Protein AF-A0A7S1DJ05-F1 (afdb_monomer)

Radius of gyration: 18.01 Å; Cα contacts (8 Å, |Δi|>4): 41; chains: 1; bounding box: 46×41×41 Å

Sequence (122 aa):
SFFGTGNISSVSSFELKSVYRFMAVFNPFLMGGMLLFKIALPFVLVVATFRTITTLENINKTAVLCLLLILADIKSMHFFFGIRTEGSWKDIGQSISIFGIANFIIVMVLLLFMSTARIASG

Solvent-accessible surface area (backbone atoms only — not comparable to full-atom values): 7177 Å² total; per-residue (Å²): 115,100,77,63,90,78,47,80,68,46,72,73,52,58,64,56,70,67,52,50,74,78,40,92,64,97,46,72,66,62,56,49,48,53,50,52,51,62,63,43,46,65,57,53,52,51,52,48,53,54,51,49,52,42,66,73,66,72,52,60,68,67,59,54,51,52,52,53,51,53,53,48,53,53,52,47,51,55,41,58,75,63,47,48,92,71,78,54,73,66,57,33,55,46,34,54,48,52,42,52,51,53,51,51,52,51,54,53,52,52,51,52,52,52,52,54,56,54,61,74,73,107

Structure (mmCIF, N/CA/C/O backbone):
data_AF-A0A7S1DJ05-F1
#
_entry.id   AF-A0A7S1DJ05-F1
#
loop_
_atom_site.group_PDB
_atom_site.id
_atom_site.type_symbol
_atom_site.label_atom_id
_atom_site.label_alt_id
_atom_site.label_comp_id
_atom_site.label_asym_i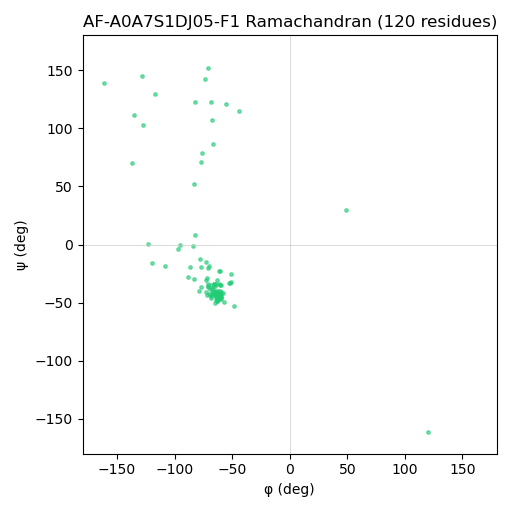d
_atom_site.label_entity_id
_atom_site.label_seq_id
_atom_site.pdbx_PDB_ins_code
_atom_site.Cartn_x
_atom_site.Cartn_y
_atom_site.Cartn_z
_atom_site.occupancy
_atom_site.B_iso_or_equiv
_atom_site.auth_seq_id
_atom_site.auth_comp_id
_atom_site.auth_asym_id
_atom_site.auth_atom_id
_atom_site.pdbx_PDB_model_num
ATOM 1 N N . SER A 1 1 ? 15.254 -16.796 -4.017 1.00 34.34 1 SER A N 1
ATOM 2 C CA . SER A 1 1 ? 14.461 -16.035 -3.029 1.00 34.34 1 SER A CA 1
ATOM 3 C C . SER A 1 1 ? 12.986 -16.303 -3.280 1.00 34.34 1 SER A C 1
ATOM 5 O O . SER A 1 1 ? 12.555 -16.137 -4.414 1.00 34.34 1 SER A O 1
ATOM 7 N N . PHE A 1 2 ? 12.236 -16.772 -2.275 1.00 44.59 2 PHE A N 1
ATOM 8 C CA . PHE A 1 2 ? 10.815 -17.142 -2.414 1.00 44.59 2 PHE A CA 1
ATOM 9 C C . PHE A 1 2 ? 9.893 -15.917 -2.605 1.00 44.59 2 PHE A C 1
ATOM 11 O O . PHE A 1 2 ? 8.830 -16.035 -3.206 1.00 44.59 2 PHE A O 1
ATOM 18 N N . PHE A 1 3 ? 10.364 -14.729 -2.210 1.00 42.94 3 PHE A N 1
ATOM 19 C CA . PHE A 1 3 ? 9.806 -13.422 -2.566 1.00 42.94 3 PHE A CA 1
ATOM 20 C C . PHE A 1 3 ? 10.954 -12.459 -2.902 1.00 42.94 3 PHE A C 1
ATOM 22 O O . PHE A 1 3 ? 11.291 -11.554 -2.146 1.00 42.94 3 PHE A O 1
ATOM 29 N N . GLY A 1 4 ? 11.624 -12.697 -4.032 1.00 38.12 4 GLY A N 1
ATOM 30 C CA . GLY A 1 4 ? 12.634 -11.781 -4.564 1.00 38.12 4 GLY A CA 1
ATOM 31 C C . GLY A 1 4 ? 11.986 -10.566 -5.225 1.00 38.12 4 GLY A C 1
ATOM 32 O O . GLY A 1 4 ? 11.894 -10.512 -6.450 1.00 38.12 4 GLY A O 1
ATOM 33 N N . THR A 1 5 ? 11.534 -9.593 -4.436 1.00 43.28 5 THR A N 1
ATOM 34 C CA . THR A 1 5 ? 11.083 -8.273 -4.914 1.00 43.28 5 THR A CA 1
ATOM 35 C C . THR A 1 5 ? 12.290 -7.394 -5.243 1.00 43.28 5 THR A C 1
ATOM 37 O O . THR A 1 5 ? 12.623 -6.481 -4.493 1.00 43.28 5 THR A O 1
ATOM 40 N N . GLY A 1 6 ? 12.994 -7.721 -6.331 1.00 38.31 6 GLY A N 1
ATOM 41 C CA . GLY A 1 6 ? 14.219 -7.021 -6.736 1.00 38.31 6 GLY A CA 1
ATOM 42 C C . GLY A 1 6 ? 14.187 -6.346 -8.109 1.00 38.31 6 GLY A C 1
ATOM 43 O O . GLY A 1 6 ? 15.061 -5.534 -8.378 1.00 38.31 6 GLY A O 1
ATOM 44 N N . ASN A 1 7 ? 13.235 -6.656 -8.998 1.00 49.88 7 ASN A N 1
ATOM 45 C CA . ASN A 1 7 ? 13.235 -6.101 -10.355 1.00 49.88 7 ASN A CA 1
ATOM 46 C C . ASN A 1 7 ? 11.842 -6.222 -10.991 1.00 49.88 7 ASN A C 1
ATOM 48 O O . ASN A 1 7 ? 11.230 -7.281 -10.921 1.00 49.88 7 ASN A O 1
ATOM 52 N N . ILE A 1 8 ? 11.355 -5.212 -11.713 1.00 50.69 8 ILE A N 1
ATOM 53 C CA . ILE A 1 8 ? 10.126 -5.357 -12.527 1.00 50.69 8 ILE A CA 1
ATOM 54 C C . ILE A 1 8 ? 10.312 -6.436 -13.618 1.00 50.69 8 ILE A C 1
ATOM 56 O O . ILE A 1 8 ? 9.354 -7.087 -14.032 1.00 50.69 8 ILE A O 1
ATOM 60 N N . SER A 1 9 ? 11.560 -6.738 -14.002 1.00 39.47 9 SER A N 1
ATOM 61 C CA . SER A 1 9 ? 11.870 -7.893 -14.858 1.00 39.47 9 SER A CA 1
ATOM 62 C C . SER A 1 9 ? 11.760 -9.266 -14.173 1.00 39.47 9 SER A C 1
ATOM 64 O O . SER A 1 9 ? 11.690 -10.269 -14.877 1.00 39.47 9 SER A O 1
ATOM 66 N N . SER A 1 10 ? 11.704 -9.357 -12.836 1.00 42.28 10 SER A N 1
ATOM 67 C CA . SER A 1 10 ? 11.438 -10.624 -12.129 1.00 42.28 10 SER A CA 1
ATOM 68 C C . SER A 1 10 ? 9.945 -10.899 -11.951 1.00 42.28 10 SER A C 1
ATOM 70 O O . SER A 1 10 ? 9.556 -12.049 -11.778 1.00 42.28 10 SER A O 1
ATOM 72 N N . VAL A 1 11 ? 9.100 -9.867 -12.068 1.00 44.53 11 VAL A N 1
ATOM 73 C CA . VAL A 1 11 ? 7.645 -10.032 -12.199 1.00 44.53 11 VAL A CA 1
ATOM 74 C C . VAL A 1 11 ? 7.286 -10.570 -13.587 1.00 44.53 11 VAL A C 1
ATOM 76 O O . VAL A 1 11 ? 6.330 -11.317 -13.707 1.00 44.53 11 VAL A O 1
ATOM 79 N N . SER A 1 12 ? 8.057 -10.264 -14.636 1.00 41.88 12 SER A N 1
ATOM 80 C CA . SER A 1 12 ? 7.897 -10.895 -15.960 1.00 41.88 12 SER A CA 1
ATOM 81 C C . SER A 1 12 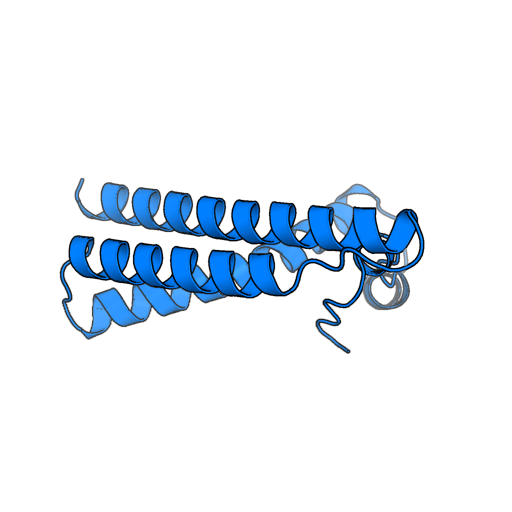? 8.701 -12.189 -16.116 1.00 41.88 12 SER A C 1
ATOM 83 O O . SER A 1 12 ? 8.254 -13.098 -16.809 1.00 41.88 12 SER A O 1
ATOM 85 N N . SER A 1 13 ? 9.820 -12.340 -15.400 1.00 41.44 13 SER A N 1
ATOM 86 C CA . SER A 1 13 ? 10.509 -13.625 -15.212 1.00 41.44 13 SER A CA 1
ATOM 87 C C . SER A 1 13 ? 9.857 -14.415 -14.080 1.00 41.44 13 SER A C 1
ATOM 89 O O . SER A 1 13 ? 10.534 -14.866 -13.152 1.00 41.44 13 SER A O 1
ATOM 91 N N . PHE A 1 14 ? 8.530 -14.577 -14.152 1.00 46.50 14 PHE A N 1
ATOM 92 C CA . PHE A 1 14 ? 7.844 -15.641 -13.433 1.00 46.50 14 PHE A CA 1
ATOM 93 C C . PHE A 1 14 ? 8.676 -16.899 -13.630 1.00 46.50 14 PHE A C 1
ATOM 95 O O . PHE A 1 14 ? 8.840 -17.353 -14.759 1.00 46.50 14 PHE A O 1
ATOM 102 N N . GLU A 1 15 ? 9.253 -17.449 -12.564 1.00 49.28 15 GLU A N 1
ATOM 103 C CA . GLU A 1 15 ? 9.902 -18.744 -12.667 1.00 49.28 15 GLU A CA 1
ATOM 104 C C . GLU A 1 15 ? 8.815 -19.778 -12.956 1.00 49.28 15 GLU A C 1
ATOM 106 O O . GLU A 1 15 ? 8.277 -20.425 -12.051 1.00 49.28 15 GLU A O 1
ATOM 111 N N . LEU A 1 16 ? 8.506 -19.954 -14.245 1.00 50.09 16 LEU A N 1
ATOM 112 C CA . LEU A 1 16 ? 7.640 -21.006 -14.748 1.00 50.09 16 LEU A CA 1
ATOM 113 C C . LEU A 1 16 ? 8.102 -22.367 -14.196 1.00 50.09 16 LEU A C 1
ATOM 115 O O . LEU A 1 16 ? 7.286 -23.255 -14.000 1.00 50.09 16 LEU A O 1
ATOM 119 N N . LYS A 1 17 ? 9.388 -22.508 -13.836 1.00 49.66 17 LYS A N 1
ATOM 120 C CA . LYS A 1 17 ? 9.979 -23.681 -13.176 1.00 49.66 17 LYS A CA 1
ATOM 121 C C . LYS A 1 17 ? 9.254 -24.136 -11.900 1.00 49.66 17 LYS A C 1
ATOM 123 O O . LYS A 1 17 ? 9.230 -25.336 -11.638 1.00 49.66 17 LYS A O 1
ATOM 128 N N . SER A 1 18 ? 8.669 -23.234 -11.104 1.00 53.34 18 SER A N 1
ATOM 129 C CA . SER A 1 18 ? 7.922 -23.624 -9.893 1.00 53.34 18 SER A CA 1
ATOM 130 C C . SER A 1 18 ? 6.482 -24.042 -10.198 1.00 53.34 18 SER A C 1
ATOM 132 O O . SER A 1 18 ? 5.942 -24.875 -9.476 1.00 53.34 18 SER A O 1
ATOM 134 N N . VAL A 1 19 ? 5.869 -23.488 -11.252 1.00 52.12 19 VAL A N 1
ATOM 135 C CA . VAL A 1 19 ? 4.516 -23.862 -11.701 1.00 52.12 19 VAL A CA 1
ATOM 136 C C . VAL A 1 19 ? 4.561 -25.172 -12.490 1.00 52.12 19 VAL A C 1
ATOM 138 O O . VAL A 1 19 ? 3.747 -26.055 -12.244 1.00 52.12 19 VAL A O 1
ATOM 141 N N . TYR A 1 20 ? 5.577 -25.364 -13.337 1.00 54.72 20 TYR A N 1
ATOM 142 C CA . TYR A 1 20 ? 5.831 -26.615 -14.062 1.00 54.72 20 TYR A CA 1
ATOM 143 C C . TYR A 1 20 ? 6.084 -27.811 -13.139 1.00 54.72 20 TYR A C 1
ATOM 145 O O . TYR A 1 20 ? 5.869 -28.949 -13.538 1.00 54.72 20 TYR A O 1
ATOM 153 N N . ARG A 1 21 ? 6.512 -27.574 -11.890 1.00 57.88 21 ARG A N 1
ATOM 154 C CA . ARG A 1 21 ? 6.676 -28.639 -10.890 1.00 57.88 21 ARG A CA 1
ATOM 155 C C . ARG A 1 21 ? 5.342 -29.107 -10.290 1.00 57.88 21 ARG A C 1
ATOM 157 O O . ARG A 1 21 ? 5.289 -30.201 -9.745 1.00 57.88 21 ARG A O 1
ATOM 164 N N . PHE A 1 22 ? 4.288 -28.294 -10.402 1.00 53.56 22 PHE A N 1
ATOM 165 C CA . PHE A 1 22 ? 2.933 -28.587 -9.917 1.00 53.56 22 PHE A CA 1
ATOM 166 C C . PHE A 1 22 ? 1.922 -28.866 -11.041 1.00 53.56 22 PHE A C 1
ATOM 168 O O . PHE A 1 22 ? 0.893 -29.481 -10.783 1.00 53.56 22 PHE A O 1
ATOM 175 N N . MET A 1 23 ? 2.206 -28.465 -12.285 1.00 51.28 23 MET A N 1
ATOM 176 C CA . MET A 1 23 ? 1.396 -28.790 -13.461 1.00 51.28 23 MET A CA 1
ATOM 177 C C . MET A 1 23 ? 2.282 -29.218 -14.635 1.00 51.28 23 MET A C 1
ATOM 179 O O . MET A 1 23 ? 2.994 -28.405 -15.220 1.00 51.28 23 MET A O 1
ATOM 183 N N . ALA A 1 24 ? 2.199 -30.502 -14.997 1.00 57.78 24 ALA A N 1
ATOM 184 C CA . ALA A 1 24 ? 2.901 -31.084 -16.146 1.00 57.78 24 ALA A CA 1
ATOM 185 C C . ALA A 1 24 ? 2.234 -30.760 -17.501 1.00 57.78 24 ALA A C 1
ATOM 187 O O . ALA A 1 24 ? 2.834 -30.978 -18.549 1.00 57.78 24 ALA A O 1
ATOM 188 N N . VAL A 1 25 ? 1.004 -30.226 -17.490 1.00 58.31 25 VAL A N 1
ATOM 189 C CA . VAL A 1 25 ? 0.221 -29.890 -18.690 1.00 58.31 25 VAL A CA 1
ATOM 190 C C . VAL A 1 25 ? -0.022 -28.383 -18.737 1.00 58.31 25 VAL A C 1
ATOM 192 O O . VAL A 1 25 ? -0.470 -27.786 -17.757 1.00 58.31 25 VAL A O 1
ATOM 195 N N . PHE A 1 26 ? 0.276 -27.761 -19.879 1.00 57.66 26 PHE A N 1
ATOM 196 C CA . PHE A 1 26 ? 0.073 -26.331 -20.093 1.00 57.66 26 PHE A CA 1
ATOM 197 C C . PHE A 1 26 ? -1.425 -26.008 -20.109 1.00 57.66 26 PHE A C 1
ATOM 199 O O . PHE A 1 26 ? -2.129 -26.331 -21.063 1.00 57.66 26 PHE A O 1
ATOM 206 N N . ASN A 1 27 ? -1.912 -25.367 -19.046 1.00 64.56 27 ASN A N 1
ATOM 207 C CA . ASN A 1 27 ? -3.275 -24.857 -18.983 1.00 64.56 27 ASN A CA 1
ATOM 208 C C . ASN A 1 27 ? -3.241 -23.366 -18.592 1.00 64.56 27 ASN A C 1
ATOM 210 O O . ASN A 1 27 ? -2.999 -23.047 -17.422 1.00 64.56 27 ASN A O 1
ATOM 214 N N . PRO A 1 28 ? -3.431 -22.442 -19.555 1.00 65.00 28 PRO A N 1
ATOM 215 C CA . PRO A 1 28 ? -3.188 -21.013 -19.352 1.00 65.00 28 PRO A CA 1
ATOM 216 C C . PRO A 1 28 ? -4.114 -20.394 -18.296 1.00 65.00 28 PRO A C 1
ATOM 218 O O . PRO A 1 28 ? -3.689 -19.505 -17.561 1.00 65.00 28 PRO A O 1
ATOM 221 N N . PHE A 1 29 ? -5.341 -20.906 -18.146 1.00 72.56 29 PHE A N 1
ATOM 222 C CA . PHE A 1 29 ? -6.289 -20.427 -17.136 1.00 72.56 29 PHE A CA 1
ATOM 223 C C . PHE A 1 29 ? -5.895 -20.845 -15.718 1.00 72.56 29 PHE A C 1
ATOM 225 O O . PHE A 1 29 ? -5.913 -20.022 -14.806 1.00 72.56 29 PHE A O 1
ATOM 232 N N . LEU A 1 30 ? -5.480 -22.100 -15.525 1.00 66.56 30 LEU A N 1
ATOM 233 C CA . LEU A 1 30 ? -5.025 -22.589 -14.218 1.00 66.56 30 LEU A CA 1
ATOM 234 C C . LEU A 1 30 ? -3.690 -21.953 -13.812 1.00 66.56 30 LEU A C 1
ATOM 236 O O . LEU A 1 30 ? -3.501 -21.589 -12.652 1.00 66.56 30 LEU A O 1
ATOM 240 N N . MET A 1 31 ? -2.783 -21.762 -14.771 1.00 64.75 31 MET A N 1
ATOM 241 C CA . MET A 1 31 ? -1.503 -21.094 -14.546 1.00 64.75 31 MET A CA 1
ATOM 242 C C . MET A 1 31 ? -1.692 -19.613 -14.189 1.00 64.75 31 MET A C 1
ATOM 244 O O . MET A 1 31 ? -1.076 -19.133 -13.237 1.00 64.75 31 MET A O 1
ATOM 248 N N . GLY A 1 32 ? -2.593 -18.914 -14.887 1.00 65.62 32 GLY A N 1
ATOM 249 C CA . GLY A 1 32 ? -3.004 -17.553 -14.537 1.00 65.62 32 GLY A CA 1
ATOM 250 C C . GLY A 1 32 ? -3.712 -17.478 -13.179 1.00 65.62 32 GLY A C 1
ATOM 251 O O . GLY A 1 32 ? -3.431 -16.583 -12.386 1.00 65.62 32 GLY A O 1
ATOM 252 N N . GLY A 1 33 ? -4.567 -18.451 -12.855 1.00 70.75 33 GLY A N 1
ATOM 253 C CA . GLY A 1 33 ? -5.255 -18.533 -11.564 1.00 70.75 33 GLY A CA 1
ATOM 254 C C . GLY A 1 33 ? -4.300 -18.720 -10.382 1.00 70.75 33 GLY A C 1
ATOM 255 O O . GLY A 1 33 ? -4.381 -17.986 -9.398 1.00 70.75 33 GLY A O 1
ATOM 256 N N . MET A 1 34 ? -3.334 -19.637 -10.489 1.00 65.38 34 MET A N 1
ATOM 257 C CA . MET A 1 34 ? -2.291 -19.822 -9.468 1.00 65.38 34 MET A CA 1
ATOM 258 C C . MET A 1 34 ? -1.424 -18.572 -9.285 1.00 65.38 34 MET A C 1
ATOM 260 O O . MET A 1 34 ? -0.984 -18.268 -8.176 1.00 65.38 34 MET A O 1
ATOM 264 N N . LEU A 1 35 ? -1.194 -17.832 -10.366 1.00 63.62 35 LEU A N 1
ATOM 265 C CA . LEU A 1 35 ? -0.445 -16.583 -10.366 1.00 63.62 35 LEU A CA 1
ATOM 266 C C . LEU A 1 35 ? -1.207 -15.471 -9.634 1.00 63.62 35 LEU A C 1
ATOM 268 O O . LEU A 1 35 ? -0.639 -14.828 -8.751 1.00 63.62 35 LEU A O 1
ATOM 272 N N . LEU A 1 36 ? -2.502 -15.313 -9.915 1.00 69.31 36 LEU A N 1
ATOM 273 C CA . LEU A 1 36 ? -3.381 -14.396 -9.184 1.00 69.31 36 LEU A CA 1
ATOM 274 C C . LEU A 1 36 ? -3.472 -14.765 -7.700 1.00 69.31 36 LEU A C 1
ATOM 276 O O . LEU A 1 36 ? -3.359 -13.889 -6.846 1.00 69.31 36 LEU A O 1
ATOM 280 N N . PHE A 1 37 ? -3.589 -16.054 -7.377 1.00 69.44 37 PHE A N 1
ATOM 281 C CA . PHE A 1 37 ? -3.599 -16.531 -5.993 1.00 69.44 37 PHE A CA 1
ATOM 282 C C . PHE A 1 37 ? -2.289 -16.204 -5.261 1.00 69.44 37 PHE A C 1
ATOM 284 O O . PHE A 1 37 ? -2.302 -15.718 -4.130 1.00 69.44 37 PHE A O 1
ATOM 291 N N . LYS A 1 38 ? -1.141 -16.397 -5.922 1.00 66.62 38 LYS A N 1
ATOM 292 C CA . LYS A 1 38 ? 0.175 -16.081 -5.353 1.00 66.62 38 LYS A CA 1
ATOM 293 C C . LYS A 1 38 ? 0.372 -14.578 -5.130 1.00 66.62 38 LYS A C 1
ATOM 295 O O . LYS A 1 38 ? 1.007 -14.197 -4.150 1.00 66.62 38 LYS A O 1
ATOM 300 N N . ILE A 1 39 ? -0.190 -13.738 -6.001 1.00 67.75 39 ILE A N 1
ATOM 301 C CA . ILE A 1 39 ? -0.215 -12.278 -5.829 1.00 67.75 39 ILE A CA 1
ATOM 302 C C . ILE A 1 39 ? -1.171 -11.876 -4.701 1.00 67.75 39 ILE A C 1
ATOM 304 O O . ILE A 1 39 ? -0.858 -10.949 -3.965 1.00 67.75 39 ILE A O 1
ATOM 308 N N . ALA A 1 40 ? -2.294 -12.577 -4.520 1.00 69.56 40 ALA A N 1
ATOM 309 C CA . ALA A 1 40 ? -3.289 -12.282 -3.489 1.00 69.56 40 ALA A CA 1
ATOM 310 C C . ALA A 1 40 ? -2.824 -12.624 -2.060 1.00 69.56 40 ALA A C 1
ATOM 312 O O . ALA A 1 40 ? -3.242 -11.964 -1.110 1.00 69.56 40 ALA A O 1
ATOM 313 N N . LEU A 1 41 ? -1.937 -13.612 -1.891 1.00 71.56 41 LEU A N 1
ATOM 314 C CA . LEU A 1 41 ? -1.419 -14.047 -0.583 1.00 71.56 41 LEU A CA 1
ATOM 315 C C . LEU A 1 41 ? -0.932 -12.912 0.344 1.00 71.56 41 LEU A C 1
ATOM 317 O O . LEU A 1 41 ? -1.407 -12.860 1.480 1.00 71.56 41 LEU A O 1
ATOM 321 N N . PRO A 1 42 ? -0.033 -11.992 -0.069 1.00 69.19 42 PRO A N 1
ATOM 322 C CA . PRO A 1 42 ? 0.394 -10.886 0.790 1.00 69.19 42 PRO A CA 1
ATOM 323 C C . PRO A 1 42 ? -0.766 -9.972 1.207 1.00 69.19 42 PRO A C 1
ATOM 325 O O . PRO A 1 42 ? -0.788 -9.513 2.346 1.00 69.19 42 PRO A O 1
ATOM 328 N N . PHE A 1 43 ? -1.761 -9.755 0.340 1.00 69.75 43 PHE A N 1
ATOM 329 C CA . PHE A 1 43 ? -2.938 -8.948 0.677 1.00 69.75 43 PHE A CA 1
ATOM 330 C C . PHE A 1 43 ? -3.808 -9.639 1.728 1.00 69.75 43 PHE A C 1
ATOM 332 O O . PHE A 1 43 ? -4.213 -9.006 2.700 1.00 69.75 43 PHE A O 1
ATOM 339 N N . VAL A 1 44 ? -4.052 -10.944 1.573 1.00 74.00 44 VAL A N 1
ATOM 340 C CA . VAL A 1 44 ? -4.834 -11.734 2.536 1.00 74.00 44 VAL A CA 1
ATOM 341 C C . VAL A 1 44 ? -4.140 -11.777 3.894 1.00 74.00 44 VAL A C 1
ATOM 343 O O . VAL A 1 44 ? -4.802 -11.585 4.910 1.00 74.00 44 VAL A O 1
ATOM 346 N N . LEU A 1 45 ? -2.817 -11.971 3.927 1.00 76.62 45 LEU A N 1
ATOM 347 C CA . LEU A 1 45 ? -2.047 -11.980 5.173 1.00 76.62 45 LEU A CA 1
ATOM 348 C C . LEU A 1 45 ? -2.120 -10.637 5.902 1.00 76.62 45 LEU A C 1
ATOM 350 O O . LEU A 1 45 ? -2.357 -10.624 7.105 1.00 76.62 45 LEU A O 1
ATOM 354 N N . VAL A 1 46 ? -1.968 -9.520 5.184 1.00 75.38 46 VAL A N 1
ATOM 355 C CA . VAL A 1 46 ? -2.079 -8.176 5.769 1.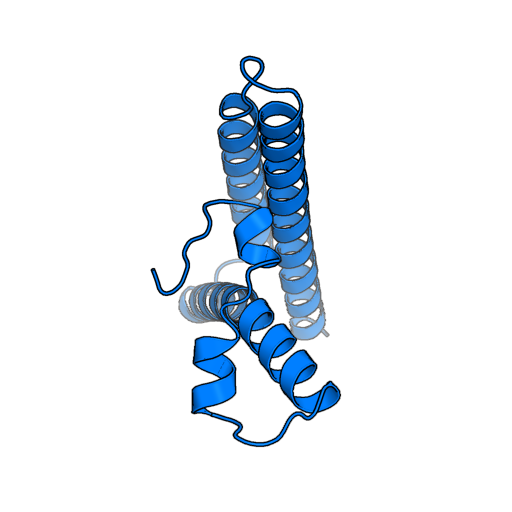00 75.38 46 VAL A CA 1
ATOM 356 C C . VAL A 1 46 ? -3.491 -7.933 6.305 1.00 75.38 46 VAL A C 1
ATOM 358 O O . VAL A 1 46 ? -3.656 -7.538 7.455 1.00 75.38 46 VAL A O 1
ATOM 361 N N . VAL A 1 47 ? -4.537 -8.224 5.529 1.00 73.81 47 VAL A N 1
ATOM 362 C CA . VAL A 1 47 ? -5.922 -8.052 6.002 1.00 73.81 47 VAL A CA 1
ATOM 363 C C . VAL A 1 47 ? -6.211 -8.951 7.208 1.00 73.81 47 VAL A C 1
ATOM 365 O O . VAL A 1 47 ? -6.853 -8.505 8.159 1.00 73.81 47 VAL A O 1
ATOM 368 N N . ALA A 1 48 ? -5.716 -10.190 7.207 1.00 78.12 48 ALA A N 1
ATOM 369 C CA . ALA A 1 48 ? -5.893 -11.125 8.310 1.00 78.12 48 ALA A CA 1
ATOM 370 C C . ALA A 1 48 ? -5.218 -10.626 9.593 1.00 78.12 48 ALA A C 1
ATOM 372 O O . ALA A 1 48 ? -5.883 -10.596 10.626 1.00 78.12 48 ALA A O 1
ATOM 373 N N . THR A 1 49 ? -3.958 -10.178 9.535 1.00 78.25 49 THR A N 1
ATOM 374 C CA . THR A 1 49 ? -3.239 -9.671 10.717 1.00 78.25 49 THR A CA 1
ATOM 375 C C . THR A 1 49 ? -3.894 -8.416 11.280 1.00 78.25 49 THR A C 1
ATOM 377 O O . THR A 1 49 ? -4.139 -8.340 12.487 1.00 78.25 49 THR A O 1
ATOM 380 N N . PHE A 1 50 ? -4.271 -7.463 10.424 1.00 72.31 50 PHE A N 1
ATOM 381 C CA . PHE A 1 50 ? -4.995 -6.269 10.863 1.00 72.31 50 PHE A CA 1
ATOM 382 C C . PHE A 1 50 ? -6.354 -6.621 11.474 1.00 72.31 50 PHE A C 1
ATOM 384 O O . PHE A 1 50 ? -6.701 -6.107 12.538 1.00 72.31 50 PHE A O 1
ATOM 391 N N . ARG A 1 51 ? -7.109 -7.546 10.872 1.00 70.94 51 ARG A N 1
ATOM 392 C CA . ARG A 1 51 ? -8.398 -8.001 11.412 1.00 70.94 51 ARG A CA 1
ATOM 393 C C . ARG A 1 51 ? -8.239 -8.703 12.759 1.00 70.94 51 ARG A C 1
ATOM 395 O O . ARG A 1 51 ? -9.031 -8.434 13.661 1.00 70.94 51 ARG A O 1
ATOM 402 N N . THR A 1 52 ? -7.225 -9.554 12.925 1.00 76.19 52 THR A N 1
ATOM 403 C CA . THR A 1 52 ? -6.948 -10.214 14.209 1.00 76.19 52 THR A CA 1
ATOM 404 C C . THR A 1 52 ? -6.565 -9.207 15.285 1.00 76.19 52 THR A C 1
ATOM 406 O O . THR A 1 52 ? -7.139 -9.263 16.364 1.00 76.19 52 THR A O 1
ATOM 409 N N . ILE A 1 53 ? -5.696 -8.236 14.985 1.00 76.31 53 ILE A N 1
ATOM 410 C CA . ILE A 1 53 ? -5.291 -7.194 15.945 1.00 76.31 53 ILE A CA 1
ATOM 411 C C . ILE A 1 53 ? -6.504 -6.364 16.378 1.00 76.31 53 ILE A C 1
ATOM 413 O O . ILE A 1 53 ? -6.732 -6.166 17.566 1.00 76.31 53 ILE A O 1
ATOM 417 N N . THR A 1 54 ? -7.338 -5.945 15.422 1.00 71.88 54 THR A N 1
ATOM 418 C CA . THR A 1 54 ? -8.529 -5.130 15.718 1.00 71.88 54 TH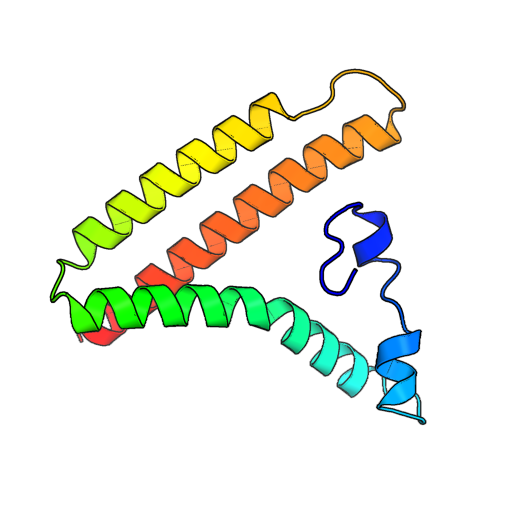R A CA 1
ATOM 419 C C . THR A 1 54 ? -9.562 -5.900 16.551 1.00 71.88 54 THR A C 1
ATOM 421 O O . THR A 1 54 ? -10.240 -5.311 17.388 1.00 71.88 54 THR A O 1
ATOM 424 N N . THR A 1 55 ? -9.677 -7.217 16.339 1.00 72.00 55 THR A N 1
ATOM 425 C CA . THR A 1 55 ? -10.612 -8.080 17.085 1.00 72.00 55 THR A CA 1
ATOM 426 C C . THR A 1 55 ? -10.097 -8.406 18.489 1.00 72.00 55 THR A C 1
ATOM 428 O O . THR A 1 55 ? -10.891 -8.472 19.420 1.00 72.00 55 THR A O 1
ATOM 431 N N . LEU A 1 56 ? -8.784 -8.599 18.650 1.00 72.75 56 LEU A N 1
ATOM 432 C CA . LEU A 1 56 ? -8.160 -8.925 19.936 1.00 72.75 56 LEU A CA 1
ATOM 433 C C . LEU A 1 56 ? -8.119 -7.721 20.883 1.00 72.75 56 LEU A C 1
ATOM 435 O O . LEU A 1 56 ? -8.401 -7.869 22.067 1.00 72.75 56 LEU A O 1
ATOM 439 N N . GLU A 1 57 ? -7.809 -6.533 20.366 1.00 71.19 57 GLU A N 1
ATOM 440 C CA . GLU A 1 57 ? -7.559 -5.345 21.191 1.00 71.19 57 GLU A CA 1
ATOM 441 C C . GLU A 1 57 ? -8.797 -4.437 21.371 1.00 71.19 57 GLU A C 1
ATOM 443 O O . GLU A 1 57 ? -8.711 -3.409 22.035 1.00 71.19 57 GLU A O 1
ATOM 448 N N . ASN A 1 58 ? -9.960 -4.765 20.778 1.00 68.62 58 ASN A N 1
ATOM 449 C CA . ASN A 1 58 ? -11.163 -3.902 20.778 1.00 68.62 58 ASN A CA 1
ATOM 450 C C . ASN A 1 58 ? -10.876 -2.436 20.364 1.00 68.62 58 ASN A C 1
ATOM 452 O O . ASN A 1 58 ? -11.543 -1.494 20.795 1.00 68.62 58 ASN A O 1
ATOM 456 N N . ILE A 1 59 ? -9.867 -2.225 19.513 1.00 74.81 59 ILE A N 1
ATOM 457 C CA . ILE A 1 59 ? -9.443 -0.882 19.107 1.00 74.81 59 ILE A CA 1
ATOM 458 C C . ILE A 1 59 ? -10.472 -0.290 18.148 1.00 74.81 59 ILE A C 1
ATOM 460 O O . ILE A 1 59 ? -11.006 -0.961 17.261 1.00 74.81 59 ILE A O 1
ATOM 464 N N . ASN A 1 60 ? -10.707 1.015 18.286 1.00 78.81 60 ASN A N 1
ATOM 465 C CA . ASN A 1 60 ? -11.525 1.768 17.350 1.00 78.81 60 ASN A CA 1
ATOM 466 C C . ASN A 1 60 ? -10.982 1.612 15.914 1.00 78.81 60 ASN A C 1
ATOM 468 O O . ASN A 1 60 ? -9.852 2.003 15.614 1.00 78.81 60 ASN A O 1
ATOM 472 N N . LYS A 1 61 ? -11.813 1.085 15.008 1.00 74.31 61 LYS A N 1
ATOM 473 C CA . LYS A 1 61 ? -11.491 0.866 13.585 1.00 74.31 61 LYS A CA 1
ATOM 474 C C . LYS A 1 61 ? -10.950 2.136 12.909 1.00 74.31 61 LYS A C 1
ATOM 476 O O . LYS A 1 61 ? -10.072 2.051 12.053 1.00 74.31 61 LYS A O 1
ATOM 481 N N . THR A 1 62 ? -11.423 3.311 13.330 1.00 78.12 62 THR A N 1
ATOM 482 C CA . THR A 1 62 ? -10.950 4.615 12.840 1.00 78.12 62 THR A CA 1
ATOM 483 C C . THR A 1 62 ? -9.504 4.900 13.254 1.00 78.12 62 THR A C 1
ATOM 485 O O . THR A 1 62 ? -8.734 5.417 12.452 1.00 78.12 62 THR A O 1
ATOM 488 N N . ALA A 1 63 ? -9.096 4.511 14.466 1.00 81.12 63 ALA A N 1
ATOM 489 C CA . ALA A 1 63 ? -7.713 4.665 14.920 1.00 81.12 63 ALA A CA 1
ATOM 490 C C . ALA A 1 63 ? -6.756 3.751 14.136 1.00 81.12 63 ALA A C 1
ATOM 492 O O . ALA A 1 63 ? -5.666 4.178 13.759 1.00 81.12 63 ALA A O 1
ATOM 493 N N . VAL A 1 64 ? -7.191 2.525 13.817 1.00 81.19 64 VAL A N 1
ATOM 494 C CA . VAL A 1 64 ? -6.426 1.596 12.967 1.00 81.19 64 VAL A CA 1
ATOM 495 C C . VAL A 1 64 ? -6.281 2.140 11.542 1.00 81.19 64 VAL A C 1
ATOM 497 O O . VAL A 1 64 ? -5.190 2.086 10.980 1.00 81.19 64 VAL A O 1
ATOM 500 N N . LEU A 1 65 ? -7.343 2.726 10.976 1.00 82.44 65 LEU A N 1
ATOM 501 C CA . LEU A 1 65 ? -7.284 3.422 9.684 1.00 82.44 65 LEU A CA 1
ATOM 502 C C . LEU A 1 65 ? -6.291 4.593 9.700 1.00 82.44 65 LEU A C 1
ATOM 504 O O . LEU A 1 65 ? -5.494 4.712 8.773 1.00 82.44 65 LEU A O 1
ATOM 508 N N . CYS A 1 66 ? -6.294 5.424 10.746 1.00 83.94 66 CYS A N 1
ATOM 509 C CA . CYS A 1 66 ? -5.332 6.522 10.880 1.00 83.94 66 CYS A CA 1
ATOM 510 C C . CYS A 1 66 ? -3.885 6.019 10.985 1.00 83.94 66 CYS A C 1
ATOM 512 O O . CYS A 1 66 ? -3.002 6.562 10.326 1.00 83.94 66 CYS A O 1
ATOM 514 N N . LEU A 1 67 ? -3.632 4.962 11.763 1.00 85.31 67 LEU A N 1
ATOM 515 C CA . LEU A 1 67 ? -2.304 4.343 11.858 1.00 85.31 67 LEU A CA 1
ATOM 516 C C . LEU A 1 67 ? -1.826 3.800 10.508 1.00 85.31 67 LEU A C 1
ATOM 518 O O . LEU A 1 67 ? -0.683 4.030 10.118 1.00 85.31 67 LEU A O 1
ATOM 522 N N . LEU A 1 68 ? -2.703 3.106 9.782 1.00 84.81 68 LEU A N 1
ATOM 523 C CA . LEU A 1 68 ? -2.419 2.604 8.439 1.00 84.81 68 LEU A CA 1
ATOM 524 C C . LEU A 1 68 ? -2.096 3.733 7.453 1.00 84.81 68 LEU A C 1
ATOM 526 O O . LEU A 1 68 ? -1.180 3.579 6.647 1.00 84.81 68 LEU A O 1
ATOM 530 N N . LEU A 1 69 ? -2.812 4.857 7.535 1.00 87.25 69 LEU A N 1
ATOM 531 C CA . LEU A 1 69 ? -2.560 6.046 6.720 1.00 87.25 69 LEU A CA 1
ATOM 532 C C . LEU A 1 69 ? -1.168 6.632 7.009 1.00 87.25 69 LEU A C 1
ATOM 534 O O . LEU A 1 69 ? -0.374 6.808 6.094 1.00 87.25 69 LEU A O 1
ATOM 538 N N . ILE A 1 70 ? -0.820 6.820 8.284 1.00 89.38 70 ILE A N 1
ATOM 539 C CA . ILE A 1 70 ? 0.497 7.345 8.681 1.00 89.38 70 ILE A CA 1
ATOM 540 C C . ILE A 1 70 ? 1.626 6.415 8.209 1.00 89.38 70 ILE A C 1
ATOM 542 O O . ILE A 1 70 ? 2.649 6.867 7.695 1.00 89.38 70 ILE A O 1
ATOM 546 N N . LEU A 1 71 ? 1.452 5.097 8.347 1.00 85.25 71 LEU A N 1
ATOM 547 C CA . LEU A 1 71 ? 2.427 4.118 7.858 1.00 85.25 71 LEU A CA 1
ATOM 548 C C . LEU A 1 71 ? 2.549 4.133 6.327 1.00 85.25 71 LEU A C 1
ATOM 550 O O . LEU A 1 71 ? 3.653 3.946 5.807 1.00 85.25 71 LEU A O 1
ATOM 554 N N . ALA A 1 72 ? 1.445 4.362 5.611 1.00 87.12 72 ALA A N 1
ATOM 555 C CA . ALA A 1 72 ? 1.436 4.534 4.162 1.00 87.12 72 ALA A CA 1
ATOM 556 C C . ALA A 1 72 ? 2.268 5.752 3.738 1.00 87.12 72 ALA A C 1
ATOM 558 O O . ALA A 1 72 ? 3.120 5.619 2.857 1.00 87.12 72 ALA A O 1
ATOM 559 N N . ASP A 1 73 ? 2.097 6.889 4.412 1.00 87.44 73 ASP A N 1
ATOM 560 C CA . ASP A 1 73 ? 2.864 8.110 4.148 1.00 87.44 73 ASP A CA 1
ATOM 561 C C . ASP A 1 73 ? 4.362 7.903 4.400 1.00 87.44 73 ASP A C 1
ATOM 563 O O . ASP A 1 73 ? 5.189 8.221 3.544 1.00 87.44 73 ASP A O 1
ATOM 567 N N . ILE A 1 74 ? 4.729 7.274 5.523 1.00 88.69 74 ILE A N 1
ATOM 568 C CA . ILE A 1 74 ? 6.131 6.956 5.842 1.00 88.69 74 ILE A CA 1
ATOM 569 C C . ILE A 1 74 ? 6.745 6.060 4.761 1.00 88.69 74 ILE A C 1
ATOM 571 O O . ILE A 1 74 ? 7.871 6.296 4.312 1.00 88.69 74 ILE A O 1
ATOM 575 N N . LYS A 1 75 ? 6.023 5.021 4.323 1.00 82.44 75 LYS A N 1
ATOM 576 C CA . LYS A 1 75 ? 6.498 4.126 3.260 1.00 82.44 75 LYS A CA 1
ATOM 577 C C . LYS A 1 75 ? 6.626 4.850 1.930 1.00 82.44 75 LYS A C 1
ATOM 579 O O . LYS A 1 75 ? 7.621 4.619 1.247 1.00 82.44 75 LYS A O 1
ATOM 584 N N . SER A 1 76 ? 5.677 5.719 1.592 1.00 85.56 76 SER A N 1
ATOM 585 C CA . SER A 1 76 ? 5.724 6.530 0.377 1.00 85.56 76 SER A CA 1
ATOM 586 C C . SER A 1 76 ? 6.934 7.460 0.389 1.00 85.56 76 SER A C 1
ATOM 588 O O . SER A 1 76 ? 7.725 7.428 -0.550 1.00 85.56 76 SER A O 1
ATOM 590 N N . MET A 1 77 ? 7.180 8.175 1.491 1.00 86.56 77 MET A N 1
ATOM 591 C CA . MET A 1 77 ? 8.370 9.018 1.648 1.00 86.56 77 MET A CA 1
ATOM 592 C C . MET A 1 77 ? 9.667 8.211 1.545 1.00 86.56 77 MET A C 1
ATOM 594 O O . MET A 1 77 ? 10.566 8.585 0.797 1.00 86.56 77 MET A O 1
ATOM 598 N N . HIS A 1 78 ? 9.763 7.069 2.230 1.00 84.81 78 HIS A N 1
ATOM 599 C CA . HIS A 1 78 ? 10.941 6.200 2.143 1.00 84.81 78 HIS A CA 1
ATOM 600 C C . HIS A 1 78 ? 11.214 5.751 0.701 1.00 84.81 78 HIS A C 1
ATOM 602 O O . HIS A 1 78 ? 12.356 5.725 0.247 1.00 84.81 78 HIS A O 1
ATOM 608 N N . PHE A 1 79 ? 10.162 5.394 -0.035 1.00 78.62 79 PHE A N 1
ATOM 609 C CA . PHE A 1 79 ? 10.277 4.993 -1.431 1.00 78.62 79 PHE A CA 1
ATOM 610 C C . PHE A 1 79 ? 10.603 6.171 -2.353 1.00 78.62 79 PHE A C 1
ATOM 612 O O . PHE A 1 79 ? 11.360 5.990 -3.301 1.00 78.62 79 PHE A O 1
ATOM 619 N N . PHE A 1 80 ? 10.092 7.365 -2.050 1.00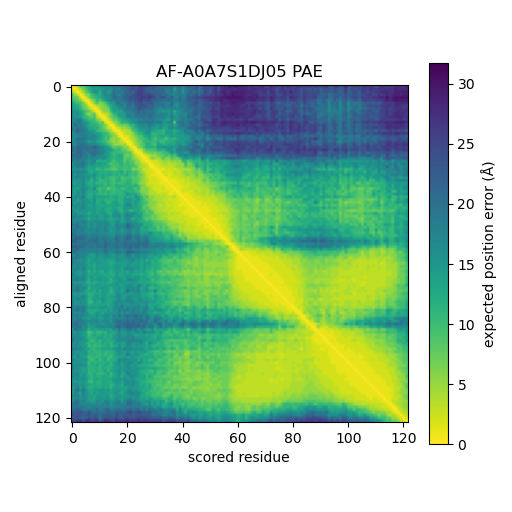 82.56 80 PHE A N 1
ATOM 620 C CA . PHE A 1 80 ? 10.381 8.606 -2.763 1.00 82.56 80 PHE A CA 1
ATOM 621 C C . PHE A 1 80 ? 11.864 8.987 -2.659 1.00 82.56 80 PHE A C 1
ATOM 623 O O . PHE A 1 80 ? 12.503 9.255 -3.672 1.00 82.56 80 PHE A O 1
ATOM 630 N N . PHE A 1 81 ? 12.449 8.910 -1.459 1.00 81.38 81 PHE A N 1
ATOM 631 C CA . PHE A 1 81 ? 13.887 9.135 -1.259 1.00 81.38 81 PHE A CA 1
ATOM 632 C C . PHE A 1 81 ? 14.768 8.017 -1.839 1.00 81.38 81 PHE A C 1
ATOM 634 O O . PHE A 1 81 ? 15.956 8.225 -2.067 1.00 81.38 81 PHE A O 1
ATOM 641 N N . GLY A 1 82 ? 14.197 6.839 -2.100 1.00 78.06 82 GLY A N 1
ATOM 642 C CA . GLY A 1 82 ? 14.869 5.729 -2.777 1.00 78.06 82 GLY A CA 1
ATOM 643 C C . GLY A 1 82 ? 14.841 5.803 -4.309 1.00 78.06 82 GLY A C 1
ATOM 644 O O . GLY A 1 82 ? 15.376 4.900 -4.961 1.00 78.06 82 GLY A O 1
ATOM 645 N N . ILE A 1 83 ? 14.211 6.828 -4.901 1.00 80.62 83 ILE A N 1
ATOM 646 C CA . ILE A 1 83 ? 14.172 7.009 -6.357 1.00 80.62 83 ILE A CA 1
ATOM 647 C C . ILE A 1 83 ? 15.577 7.358 -6.848 1.00 80.62 83 ILE A C 1
ATOM 649 O O . ILE A 1 83 ? 16.184 8.342 -6.432 1.00 80.62 83 ILE A O 1
ATOM 653 N N . ARG A 1 84 ? 16.089 6.541 -7.769 1.00 75.38 84 ARG A N 1
ATOM 654 C CA . ARG A 1 84 ? 17.379 6.784 -8.416 1.00 75.38 84 ARG A CA 1
ATOM 655 C C . ARG A 1 84 ? 17.199 7.774 -9.559 1.00 75.38 84 ARG A C 1
ATOM 657 O O . ARG A 1 84 ? 16.430 7.503 -10.480 1.00 75.38 84 ARG A O 1
ATOM 664 N N . THR A 1 85 ? 17.931 8.880 -9.501 1.00 75.69 85 THR A N 1
ATOM 665 C CA . THR A 1 85 ? 17.996 9.921 -10.544 1.00 75.69 85 THR A CA 1
ATOM 666 C C . THR A 1 85 ? 19.194 9.753 -11.480 1.00 75.69 85 THR A C 1
ATOM 668 O O . THR A 1 85 ? 19.327 10.480 -12.459 1.00 75.69 85 THR A O 1
ATOM 671 N N . GLU A 1 86 ? 20.045 8.768 -11.204 1.00 76.38 86 GLU A N 1
ATOM 672 C CA . GLU A 1 86 ? 21.305 8.503 -11.890 1.00 76.38 86 GLU A CA 1
ATOM 673 C C . GLU A 1 86 ? 21.389 7.034 -12.338 1.00 76.38 86 GLU A C 1
ATOM 675 O O . GLU A 1 86 ? 20.869 6.131 -11.675 1.00 76.38 86 GLU A O 1
ATOM 680 N N . GLY A 1 87 ? 22.019 6.794 -13.493 1.00 79.38 87 GLY A N 1
ATOM 681 C CA . GLY A 1 87 ? 22.114 5.475 -14.129 1.00 79.38 87 GLY A CA 1
ATOM 682 C C . GLY A 1 87 ? 21.494 5.431 -15.528 1.00 79.38 87 GLY A C 1
ATOM 683 O O . GLY A 1 87 ? 21.310 6.459 -16.177 1.00 79.38 87 GLY A O 1
ATOM 684 N N . SER A 1 88 ? 21.195 4.225 -16.024 1.00 83.25 88 SER A N 1
ATOM 685 C CA . SER A 1 88 ? 20.562 4.073 -17.336 1.00 83.25 88 SER A CA 1
ATOM 686 C C . SER A 1 88 ? 19.099 4.534 -17.306 1.00 83.25 88 SER A C 1
ATOM 688 O O . SER A 1 88 ? 18.415 4.399 -16.290 1.00 83.25 88 SER A O 1
ATOM 690 N N . TRP A 1 89 ? 18.573 4.993 -18.447 1.00 85.56 89 TRP A N 1
ATOM 691 C CA . TRP A 1 89 ? 17.147 5.326 -18.607 1.00 85.56 89 TRP A CA 1
ATOM 692 C C . TRP A 1 89 ? 16.208 4.204 -18.140 1.00 85.56 89 TRP A C 1
ATOM 694 O O . TRP A 1 89 ? 15.126 4.467 -17.617 1.00 85.56 89 TRP A O 1
ATOM 704 N N . LYS A 1 90 ? 16.639 2.945 -18.287 1.00 80.00 90 LYS A N 1
ATO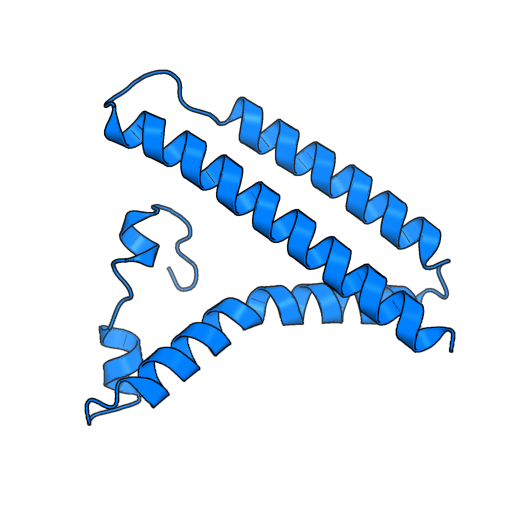M 705 C CA . LYS A 1 90 ? 15.898 1.772 -17.821 1.00 80.00 90 LYS A CA 1
ATOM 706 C C . LYS A 1 90 ? 15.841 1.700 -16.296 1.00 80.00 90 LYS A C 1
ATOM 708 O O . LYS A 1 90 ? 14.778 1.417 -15.753 1.00 80.00 90 LYS A O 1
ATOM 713 N N . ASP A 1 91 ? 16.948 1.964 -15.609 1.00 76.31 91 ASP A N 1
ATOM 714 C CA . ASP A 1 91 ? 17.014 1.893 -14.144 1.00 76.31 91 ASP A CA 1
ATOM 715 C C . ASP A 1 91 ? 16.226 3.033 -13.489 1.00 76.31 91 ASP A C 1
ATOM 717 O O . ASP A 1 91 ? 15.538 2.818 -12.489 1.00 76.31 91 ASP A O 1
ATOM 721 N N . ILE A 1 92 ? 16.254 4.218 -14.106 1.00 82.81 92 ILE A N 1
ATOM 722 C CA . ILE A 1 92 ? 15.444 5.376 -13.703 1.00 82.81 92 ILE A CA 1
ATOM 723 C C . ILE A 1 92 ? 13.954 5.068 -13.900 1.00 82.81 92 ILE A C 1
ATOM 725 O O . ILE A 1 92 ? 13.158 5.199 -12.971 1.00 82.81 92 ILE A O 1
ATOM 729 N N . GLY A 1 93 ? 13.561 4.575 -15.080 1.00 82.06 93 GLY A N 1
ATOM 730 C CA . GLY A 1 93 ? 12.172 4.182 -15.338 1.00 82.06 93 GLY A CA 1
ATOM 731 C C . GLY A 1 93 ? 11.686 3.080 -14.391 1.00 82.06 93 GLY A C 1
ATOM 732 O O . GLY A 1 93 ? 10.532 3.080 -13.954 1.00 82.06 93 GLY A O 1
ATOM 733 N N . GLN A 1 94 ? 12.576 2.162 -14.018 1.00 79.88 94 GLN A N 1
ATOM 734 C CA . GLN A 1 94 ? 12.257 1.096 -13.085 1.00 79.88 94 GLN A CA 1
ATOM 735 C C . GLN A 1 94 ? 12.062 1.606 -11.654 1.00 79.88 94 GLN A C 1
ATOM 737 O O . GLN A 1 94 ? 11.116 1.174 -10.998 1.00 79.88 94 GLN A O 1
ATOM 742 N N . SER A 1 95 ? 12.902 2.519 -11.161 1.00 78.69 95 SER A N 1
ATOM 743 C CA . SER A 1 95 ? 12.760 3.071 -9.806 1.00 78.69 95 SER A CA 1
ATOM 744 C C . SER A 1 95 ? 11.428 3.820 -9.643 1.00 78.69 95 SER A C 1
ATOM 746 O O . SER A 1 95 ? 10.698 3.574 -8.680 1.00 78.69 95 SER A O 1
ATOM 748 N N . ILE A 1 96 ? 11.048 4.618 -10.648 1.00 83.38 96 ILE A N 1
ATOM 749 C CA . ILE A 1 96 ? 9.765 5.338 -10.711 1.00 83.38 96 ILE A CA 1
ATOM 750 C C . ILE A 1 96 ? 8.587 4.358 -10.753 1.00 83.38 96 ILE A C 1
ATOM 752 O O . ILE A 1 96 ? 7.595 4.525 -10.043 1.00 83.38 96 ILE A O 1
ATOM 756 N N . SER A 1 97 ? 8.696 3.299 -11.555 1.00 83.56 97 SER A N 1
ATOM 757 C CA . SER A 1 97 ? 7.635 2.296 -11.670 1.00 83.56 97 SER A CA 1
ATOM 758 C C . SER A 1 97 ? 7.450 1.510 -10.367 1.00 83.56 97 SER A C 1
ATOM 760 O O . SER A 1 97 ? 6.316 1.283 -9.951 1.00 83.56 97 SER A O 1
ATOM 762 N N . ILE A 1 98 ? 8.536 1.133 -9.678 1.00 81.38 98 ILE A N 1
ATOM 763 C CA . ILE A 1 98 ? 8.456 0.447 -8.377 1.00 81.38 98 ILE A CA 1
ATOM 764 C C . ILE A 1 98 ? 7.813 1.370 -7.333 1.00 81.38 98 ILE A C 1
ATOM 766 O O . ILE A 1 98 ? 6.951 0.914 -6.582 1.00 81.38 98 ILE A O 1
ATOM 770 N N . PHE A 1 99 ? 8.167 2.659 -7.322 1.00 82.44 99 PHE A N 1
ATOM 771 C CA . PHE A 1 99 ? 7.524 3.665 -6.474 1.00 82.44 99 PHE A CA 1
ATOM 772 C C . PHE A 1 99 ? 6.007 3.740 -6.722 1.00 82.44 99 PHE A C 1
ATOM 774 O O . PHE A 1 99 ? 5.217 3.662 -5.778 1.00 82.44 99 PHE A O 1
ATOM 781 N N . GLY A 1 100 ? 5.586 3.841 -7.985 1.00 83.19 100 GLY A N 1
ATOM 782 C CA . GLY A 1 100 ? 4.169 3.916 -8.352 1.00 83.19 100 GLY A CA 1
ATOM 783 C C . GLY A 1 100 ? 3.390 2.651 -7.983 1.00 83.19 100 GLY A C 1
ATOM 784 O O . GLY A 1 100 ? 2.313 2.733 -7.393 1.00 83.19 100 GLY A O 1
ATOM 785 N N . ILE A 1 101 ? 3.958 1.474 -8.259 1.00 81.94 101 ILE A N 1
ATOM 786 C CA . ILE A 1 101 ? 3.339 0.182 -7.933 1.00 81.94 101 ILE A CA 1
ATOM 787 C C . ILE A 1 101 ? 3.215 0.005 -6.415 1.00 81.94 101 ILE A C 1
ATOM 789 O O . ILE A 1 101 ? 2.164 -0.418 -5.936 1.00 81.94 101 ILE A O 1
ATOM 793 N N . ALA A 1 102 ? 4.249 0.350 -5.644 1.00 81.31 102 ALA A N 1
ATOM 794 C CA . ALA A 1 102 ? 4.210 0.260 -4.186 1.00 81.31 102 ALA A CA 1
ATOM 795 C C . ALA A 1 102 ? 3.107 1.152 -3.591 1.00 81.31 102 ALA A C 1
ATOM 797 O O . ALA A 1 102 ? 2.327 0.685 -2.760 1.00 81.31 102 ALA A O 1
ATOM 798 N N . ASN A 1 103 ? 2.986 2.397 -4.064 1.00 84.31 103 ASN A N 1
ATOM 799 C CA . ASN A 1 103 ? 1.911 3.302 -3.650 1.00 84.31 103 ASN A CA 1
ATOM 800 C C . ASN A 1 103 ? 0.524 2.761 -4.029 1.00 84.31 103 ASN A C 1
ATOM 802 O O . ASN A 1 103 ? -0.387 2.767 -3.202 1.00 84.31 103 ASN A O 1
ATOM 806 N N . PHE A 1 104 ? 0.364 2.225 -5.242 1.00 85.25 104 PHE A N 1
ATOM 807 C CA . PHE A 1 104 ? -0.898 1.628 -5.684 1.00 85.25 104 PHE A CA 1
ATOM 808 C C . PHE A 1 104 ? -1.326 0.443 -4.803 1.00 85.25 104 PHE A C 1
ATOM 810 O O . PHE A 1 104 ? -2.486 0.352 -4.403 1.00 85.25 104 PHE A O 1
ATOM 817 N N . ILE A 1 105 ? -0.387 -0.437 -4.444 1.00 81.75 105 ILE A N 1
ATOM 818 C CA . ILE A 1 105 ? -0.637 -1.580 -3.552 1.00 81.75 105 ILE A CA 1
ATOM 819 C C . ILE A 1 105 ? -1.115 -1.109 -2.173 1.00 81.75 105 ILE A C 1
ATOM 821 O O . ILE A 1 105 ? -2.072 -1.665 -1.635 1.00 81.75 105 ILE A O 1
ATOM 825 N N . ILE A 1 106 ? -0.483 -0.078 -1.610 1.00 84.06 106 ILE A N 1
ATOM 826 C CA . ILE A 1 106 ? -0.852 0.478 -0.301 1.00 84.06 106 ILE A CA 1
ATOM 827 C C . ILE A 1 106 ? -2.275 1.053 -0.328 1.00 84.06 106 ILE A C 1
ATOM 829 O O . ILE A 1 106 ? -3.081 0.738 0.549 1.00 84.06 106 ILE A O 1
ATOM 833 N N . VAL A 1 107 ? -2.617 1.830 -1.361 1.00 85.94 107 VAL A N 1
ATOM 834 C CA . VAL A 1 107 ? -3.977 2.366 -1.544 1.00 85.94 107 VAL A CA 1
ATOM 835 C C . VAL A 1 107 ? -5.001 1.236 -1.677 1.00 85.94 107 VAL A C 1
ATOM 837 O O . VAL A 1 107 ? -6.057 1.283 -1.045 1.00 85.94 107 VAL A O 1
ATOM 840 N N . MET A 1 108 ? -4.681 0.184 -2.434 1.00 82.62 108 MET A N 1
ATOM 841 C CA . MET A 1 108 ? -5.554 -0.983 -2.588 1.00 82.62 108 MET A CA 1
ATOM 842 C C . MET A 1 108 ? -5.830 -1.676 -1.242 1.00 82.62 108 MET A C 1
ATOM 844 O O . MET A 1 108 ? -6.974 -2.021 -0.945 1.00 82.62 108 MET A O 1
ATOM 848 N N . VAL A 1 109 ? -4.811 -1.841 -0.391 1.00 83.00 109 VAL A N 1
ATOM 849 C CA . VAL A 1 109 ? -4.960 -2.421 0.958 1.00 83.00 109 VAL A CA 1
ATOM 850 C C . VAL A 1 109 ? -5.837 -1.543 1.857 1.00 83.00 109 VAL A C 1
ATOM 852 O O . VAL A 1 109 ? -6.709 -2.069 2.551 1.00 83.00 109 VAL A O 1
ATOM 855 N N . LEU A 1 110 ? -5.655 -0.218 1.825 1.00 84.81 110 LEU A N 1
ATOM 856 C CA . LEU A 1 110 ? -6.480 0.728 2.589 1.00 84.81 110 LEU A CA 1
ATOM 857 C C . LEU A 1 110 ? -7.961 0.646 2.192 1.00 84.81 110 LEU A C 1
ATOM 859 O O . LEU A 1 110 ? -8.834 0.601 3.061 1.00 84.81 110 LEU A O 1
ATOM 863 N N . LEU A 1 111 ? -8.247 0.573 0.888 1.00 84.56 111 LEU A N 1
ATOM 864 C CA . LEU A 1 111 ? -9.610 0.418 0.369 1.00 84.56 111 LEU A CA 1
ATOM 865 C C . LEU A 1 111 ? -10.241 -0.906 0.810 1.00 84.56 111 LEU A C 1
ATOM 867 O O . LEU A 1 111 ? -11.393 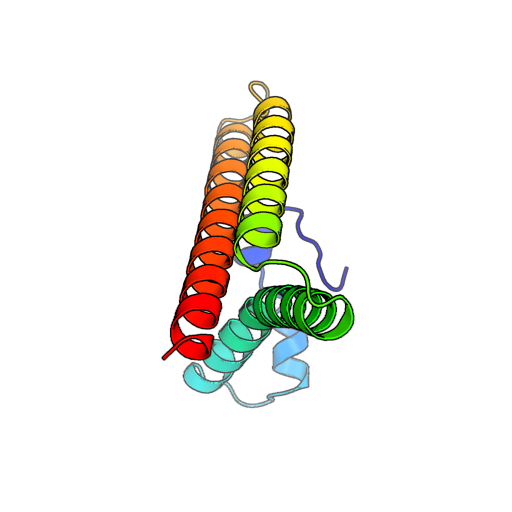-0.923 1.253 1.00 84.56 111 LEU A O 1
ATOM 871 N N . LEU A 1 112 ? -9.485 -2.007 0.751 1.00 82.69 112 LEU A N 1
ATOM 872 C CA . LEU A 1 112 ? -9.948 -3.306 1.238 1.00 82.69 112 LEU A CA 1
ATOM 873 C C . LEU A 1 11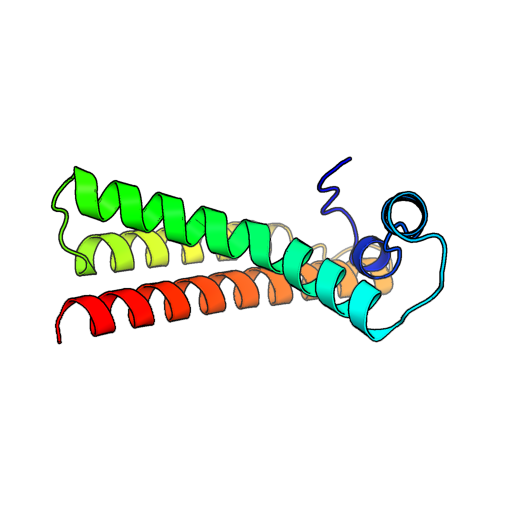2 ? -10.258 -3.256 2.738 1.00 82.69 112 LEU A C 1
ATOM 875 O O . LEU A 1 112 ? -11.344 -3.670 3.143 1.00 82.69 112 LEU A O 1
ATOM 879 N N . PHE A 1 113 ? -9.377 -2.682 3.561 1.00 81.19 113 PHE A N 1
ATOM 880 C CA . PHE A 1 113 ? -9.630 -2.549 4.997 1.00 81.19 113 PHE A CA 1
ATOM 881 C C . PHE A 1 113 ? -10.886 -1.709 5.279 1.00 81.19 113 PHE A C 1
ATOM 883 O O . PHE A 1 113 ? -11.754 -2.138 6.044 1.00 81.19 113 PHE A O 1
ATOM 890 N N . MET A 1 114 ? -11.060 -0.577 4.590 1.00 82.00 114 MET A N 1
ATOM 891 C CA . MET A 1 114 ? -12.266 0.251 4.700 1.00 82.00 114 MET A CA 1
ATOM 892 C C . MET A 1 114 ? -13.539 -0.514 4.308 1.00 82.00 114 MET A C 1
ATOM 894 O O . MET A 1 114 ? -14.559 -0.396 4.989 1.00 82.00 114 MET A O 1
ATOM 898 N N . SER A 1 115 ? -13.486 -1.329 3.249 1.00 81.81 115 SER A N 1
ATOM 899 C CA . SER A 1 115 ? -14.627 -2.150 2.828 1.00 81.81 115 SER A CA 1
ATOM 900 C C . SER A 1 115 ? -15.031 -3.162 3.907 1.00 81.81 115 SER A C 1
ATOM 902 O O . SER A 1 115 ? -16.210 -3.267 4.241 1.00 81.81 115 SER A O 1
ATOM 904 N N . THR A 1 116 ? -14.059 -3.822 4.549 1.00 74.94 116 THR A N 1
ATOM 905 C CA . THR A 1 116 ? -14.333 -4.753 5.656 1.00 74.94 116 THR A CA 1
ATOM 906 C C . THR A 1 116 ? -14.854 -4.043 6.904 1.00 74.94 116 THR A C 1
AT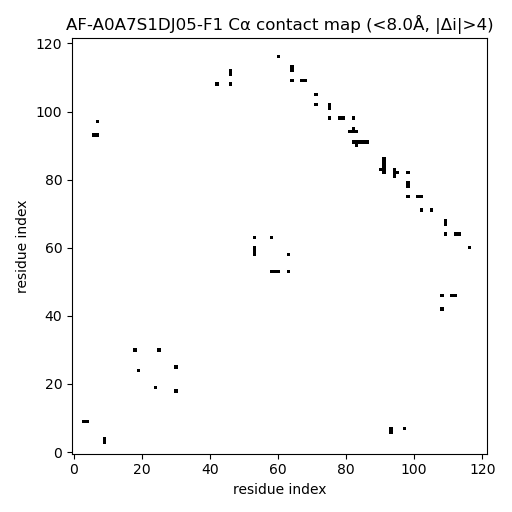OM 908 O O . THR A 1 116 ? -15.722 -4.574 7.597 1.00 74.94 116 THR A O 1
ATOM 911 N N . ALA A 1 117 ? -14.378 -2.823 7.174 1.00 69.00 117 ALA A N 1
ATOM 912 C CA . ALA A 1 117 ? -14.849 -2.019 8.293 1.00 69.00 117 ALA A CA 1
ATOM 913 C C . ALA A 1 117 ? -16.329 -1.633 8.137 1.00 69.00 117 ALA A C 1
ATOM 915 O O . ALA A 1 117 ? -17.059 -1.725 9.125 1.00 69.00 117 ALA A O 1
ATOM 916 N N . ARG A 1 118 ? -16.764 -1.274 6.914 1.00 66.00 118 ARG A N 1
ATOM 917 C CA . ARG A 1 118 ? -18.168 -0.956 6.584 1.00 66.00 118 ARG A CA 1
ATOM 918 C C . ARG A 1 118 ? -19.091 -2.170 6.662 1.00 66.00 118 ARG A C 1
ATOM 920 O O . ARG A 1 118 ? -20.191 -2.054 7.188 1.00 66.00 118 ARG A O 1
ATOM 927 N N . ILE A 1 119 ? -18.646 -3.328 6.170 1.00 62.66 119 ILE A N 1
ATOM 928 C CA . ILE A 1 119 ? -19.435 -4.572 6.226 1.00 62.66 119 ILE A CA 1
ATOM 929 C C . ILE A 1 119 ? -19.666 -5.010 7.680 1.00 62.66 119 ILE A C 1
ATOM 931 O O . ILE A 1 119 ? -20.726 -5.518 8.009 1.00 62.66 119 ILE A O 1
ATOM 935 N N . ALA A 1 120 ? -18.704 -4.774 8.574 1.00 57.22 120 ALA A N 1
ATOM 936 C CA . ALA A 1 120 ? -18.810 -5.134 9.989 1.00 57.22 120 ALA A CA 1
ATOM 937 C C . ALA A 1 120 ? -19.580 -4.114 10.860 1.00 57.22 120 ALA A C 1
ATOM 939 O O . ALA A 1 120 ? -19.488 -4.192 12.085 1.00 57.22 120 ALA A O 1
ATOM 940 N N . SER A 1 121 ? -20.227 -3.105 10.271 1.00 52.25 121 SER A N 1
ATOM 941 C CA . SER A 1 121 ? -21.062 -2.111 10.974 1.00 52.25 121 SER A CA 1
ATOM 942 C C . SER A 1 121 ? -22.500 -2.042 10.446 1.00 52.25 121 SER A C 1
ATOM 944 O O . SER A 1 121 ? -23.255 -1.189 10.908 1.00 52.25 121 SER A O 1
ATOM 946 N N . GLY A 1 122 ? -22.837 -2.872 9.454 1.00 45.38 122 GLY A N 1
ATOM 947 C CA . GLY A 1 122 ? -24.183 -3.017 8.895 1.00 45.38 122 GLY A CA 1
ATOM 948 C C . GLY A 1 122 ? -24.889 -4.263 9.402 1.00 45.38 122 GLY A C 1
ATOM 949 O O . GLY A 1 122 ? -24.198 -5.146 9.959 1.00 45.38 122 GLY A O 1
#

Foldseek 3Di:
DLDPPDFPVVVVVPVVVVVCVVDVDDDPVVVVVVVVVVVCVVLCVVLVVLVVVCVVVVDDLVVSLVVLVVVLVVVLVVLVVVQDPDDDPRSNVGSVVVSVVSNVVSVVSSVVSVVVVVVVVD

InterPro domains:
  IPR007070 GPI ethanolamine phosphate transferase 1 [PTHR12250] (1-117)
  IPR017852 GPI ethanolamine phosphate transferase 1, C-terminal [PF04987] (1-88)

Organism: Hemiselmis andersenii (NCBI:txid464988)

pLDDT: mean 70.65, std 14.26, range [34.34, 89.38]

Mean predicted aligned error: 11.94 Å

Secondary structure (DSSP, 8-state):
-TT----HHHHHS--HHHHTTT-SS--HHHHHHHHHHHHHHHHHHHHHHHHHHHHHS---HHHHHHHHHHHHHHHHHHHHHT---SS-HHHHHHHHHHHHHHHHHHHHHHHHHHHHHHHTT-